Protein AF-A0A836PUQ0-F1 (afdb_monomer)

Mean predicted aligned error: 16.21 Å

Nearest PDB structures (foldseek):
  5t7a-assembly2_B  TM=6.180E-01  e=7.216E-03  Halalkalibacterium halodurans C-125
  4u59-assembly1_A  TM=7.079E-01  e=4.177E-02  Salmonella enterica subsp. enterica serovar Typhimurium
  5jtw-assembly1_A  TM=7.438E-01  e=1.121E-01  Homo sapiens
  4ziq-assembly1_A-2  TM=6.981E-01  e=6.132E-02  Escherichia coli K-12
  4rtd-assembly1_A  TM=7.685E-01  e=1.251E-01  Escherichia coli K-12

Sequence (159 aa):
MNSRGYTVTSIAIAFMAVTLLSVPGFGGNAYAAGMTLSADANYMTGQISISGETDRSEDVIIKITASNGNVVAVGQVTPSGGSYSQSNGVADMSGDYTIMAKQSDGIYTMSVTITESEPSASATSIATTSGTAVAETTSAPAGGLTITASDSVRGSTTI

Structure (mmCIF, N/CA/C/O backbone):
data_AF-A0A836PUQ0-F1
#
_entry.id   AF-A0A836PUQ0-F1
#
loop_
_atom_site.group_PDB
_atom_site.id
_atom_site.type_symbol
_atom_site.label_atom_id
_atom_site.label_alt_id
_atom_site.label_comp_id
_atom_site.label_asym_id
_atom_site.label_entity_id
_atom_site.label_seq_id
_atom_site.pdbx_PDB_ins_code
_atom_site.Cartn_x
_atom_site.Cartn_y
_atom_site.Cartn_z
_atom_site.occupancy
_atom_site.B_iso_or_equiv
_atom_site.auth_seq_id
_atom_site.auth_comp_id
_atom_site.auth_asym_id
_atom_site.auth_atom_id
_atom_site.pdbx_PDB_model_num
ATOM 1 N N . MET A 1 1 ? 55.553 9.397 -8.119 1.00 40.81 1 MET A N 1
ATOM 2 C CA . MET A 1 1 ? 54.434 8.552 -7.649 1.00 40.81 1 MET A CA 1
ATOM 3 C C . MET A 1 1 ? 53.128 9.222 -8.028 1.00 40.81 1 MET A C 1
ATOM 5 O O . MET A 1 1 ? 52.922 10.367 -7.652 1.00 40.81 1 MET A O 1
ATOM 9 N N . ASN A 1 2 ? 52.278 8.538 -8.791 1.00 44.66 2 ASN A N 1
ATOM 10 C CA . ASN A 1 2 ? 51.003 9.080 -9.256 1.00 44.66 2 ASN A CA 1
ATOM 11 C C . ASN A 1 2 ? 49.929 8.718 -8.228 1.00 44.66 2 ASN A C 1
ATOM 13 O O . ASN A 1 2 ? 49.426 7.597 -8.236 1.00 44.66 2 ASN A O 1
ATOM 17 N N . SER A 1 3 ? 49.620 9.640 -7.318 1.00 50.59 3 SER A N 1
ATOM 18 C CA . SER A 1 3 ? 48.515 9.458 -6.378 1.00 50.59 3 SER A CA 1
ATOM 19 C C . SER A 1 3 ? 47.213 9.818 -7.090 1.00 50.59 3 SER A C 1
ATOM 21 O O . SER A 1 3 ? 46.955 10.988 -7.368 1.00 50.59 3 SER A O 1
ATOM 23 N N . ARG A 1 4 ? 46.418 8.810 -7.458 1.00 59.22 4 ARG A N 1
ATOM 24 C CA . ARG A 1 4 ? 45.047 9.020 -7.935 1.00 59.22 4 ARG A CA 1
ATOM 25 C C . ARG A 1 4 ? 44.185 9.171 -6.687 1.00 59.22 4 ARG A C 1
ATOM 27 O O . ARG A 1 4 ? 43.858 8.181 -6.043 1.00 59.22 4 ARG A O 1
ATOM 34 N N . GLY A 1 5 ? 43.921 10.419 -6.307 1.00 56.94 5 GLY A N 1
ATOM 35 C CA . GLY A 1 5 ? 43.043 10.739 -5.187 1.00 56.94 5 GLY A CA 1
ATOM 36 C C . GLY A 1 5 ? 41.651 10.163 -5.430 1.00 56.94 5 GLY A C 1
ATOM 37 O O . GLY A 1 5 ? 41.060 10.385 -6.484 1.00 56.94 5 GLY A O 1
ATOM 38 N N . TYR A 1 6 ? 41.167 9.387 -4.468 1.00 55.91 6 TYR A N 1
ATOM 39 C CA . TYR A 1 6 ? 39.834 8.806 -4.468 1.00 55.91 6 TYR A CA 1
ATOM 40 C C . TYR A 1 6 ? 38.784 9.920 -4.372 1.00 55.91 6 TYR A C 1
ATOM 42 O O . TYR A 1 6 ? 38.803 10.716 -3.433 1.00 55.91 6 TYR A O 1
ATOM 50 N N . THR A 1 7 ? 37.862 9.976 -5.334 1.00 54.66 7 THR A N 1
ATOM 51 C CA . THR A 1 7 ? 36.643 10.782 -5.223 1.00 54.66 7 THR A CA 1
ATOM 52 C C . THR A 1 7 ? 35.717 10.088 -4.230 1.00 54.66 7 THR A C 1
ATOM 54 O O . THR A 1 7 ? 35.146 9.045 -4.532 1.00 54.66 7 THR A O 1
ATOM 57 N N . VAL A 1 8 ? 35.596 10.644 -3.026 1.00 56.22 8 VAL A N 1
ATOM 58 C CA . VAL A 1 8 ? 34.586 10.227 -2.050 1.00 56.22 8 VAL A CA 1
ATOM 59 C C . VAL A 1 8 ? 33.323 11.023 -2.358 1.00 56.22 8 VAL A C 1
ATOM 61 O O . VAL A 1 8 ? 33.227 12.196 -2.007 1.00 56.22 8 VAL A O 1
ATOM 64 N N . THR A 1 9 ? 32.366 10.418 -3.056 1.00 50.25 9 THR A N 1
ATOM 65 C CA . THR A 1 9 ? 31.030 11.005 -3.205 1.00 50.25 9 THR A CA 1
ATOM 66 C C . THR A 1 9 ? 30.287 10.777 -1.892 1.00 50.25 9 THR A C 1
ATOM 68 O O . THR A 1 9 ? 29.832 9.674 -1.604 1.00 50.25 9 THR A O 1
ATOM 71 N N . SER A 1 10 ? 30.247 11.796 -1.038 1.00 45.84 10 SER A N 1
ATOM 72 C CA . SER A 1 10 ? 29.554 11.753 0.249 1.00 45.84 10 SER A CA 1
ATOM 73 C C . SER A 1 10 ? 28.038 11.728 0.031 1.00 45.84 10 SER A C 1
ATOM 75 O O . SER A 1 10 ? 27.460 12.739 -0.358 1.00 45.84 10 SER A O 1
ATOM 77 N N . ILE A 1 11 ? 27.380 10.596 0.293 1.00 57.62 11 ILE A N 1
ATOM 78 C CA . ILE A 1 11 ? 25.918 10.543 0.423 1.00 57.62 11 ILE A CA 1
ATOM 79 C C . ILE A 1 11 ? 25.600 10.870 1.884 1.00 57.62 11 ILE A C 1
ATOM 81 O O . ILE A 1 11 ? 25.768 10.041 2.774 1.00 57.62 11 ILE A O 1
ATOM 85 N N . ALA A 1 12 ? 25.211 12.115 2.147 1.00 43.28 12 ALA A N 1
ATOM 86 C CA . 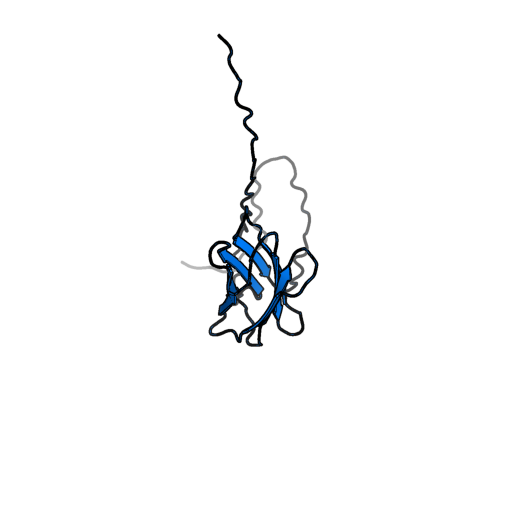ALA A 1 12 ? 24.720 12.527 3.454 1.00 43.28 12 ALA A CA 1
ATOM 87 C C . ALA A 1 12 ? 23.221 12.209 3.539 1.00 43.28 12 ALA A C 1
ATOM 89 O O . ALA A 1 12 ? 22.409 12.955 2.997 1.00 43.28 12 ALA A O 1
ATOM 90 N N . ILE A 1 13 ? 22.846 11.118 4.210 1.00 64.69 13 ILE A N 1
ATOM 91 C CA . ILE A 1 13 ? 21.445 10.881 4.584 1.00 64.69 13 ILE A CA 1
ATOM 92 C C . ILE A 1 13 ? 21.251 11.428 5.998 1.00 64.69 13 ILE A C 1
ATOM 94 O O . ILE A 1 13 ? 21.692 10.838 6.984 1.00 64.69 13 ILE A O 1
ATOM 98 N N . ALA A 1 14 ? 20.634 12.604 6.096 1.00 43.81 14 ALA A N 1
ATOM 99 C CA . ALA A 1 14 ? 20.222 13.185 7.365 1.00 43.81 14 ALA A CA 1
ATOM 100 C C . ALA A 1 14 ? 18.901 12.539 7.809 1.00 43.81 14 ALA A C 1
ATOM 102 O O . ALA A 1 14 ? 17.825 12.983 7.415 1.00 43.81 14 ALA A O 1
ATOM 103 N N . PHE A 1 15 ? 18.970 11.499 8.640 1.00 46.16 15 PHE A N 1
ATOM 104 C CA . PHE A 1 15 ? 17.790 10.997 9.345 1.00 46.16 15 PHE A CA 1
ATOM 105 C C . PHE A 1 15 ? 17.466 11.934 10.514 1.00 46.16 15 PHE A C 1
ATOM 107 O O . PHE A 1 15 ? 18.040 11.841 11.598 1.00 46.16 15 PHE A O 1
ATOM 114 N N . MET A 1 16 ? 16.555 12.876 10.278 1.00 49.25 16 MET A N 1
ATOM 115 C CA . MET A 1 16 ? 15.937 13.669 11.339 1.00 49.25 16 MET A CA 1
ATOM 116 C C . MET A 1 16 ? 14.991 12.771 12.140 1.00 49.25 16 MET A C 1
ATOM 118 O O . MET A 1 16 ? 13.910 12.419 11.672 1.00 49.25 16 MET A O 1
ATOM 122 N N . ALA A 1 17 ? 15.392 12.396 13.356 1.00 52.78 17 ALA A N 1
ATOM 123 C CA . ALA A 1 17 ? 14.496 11.755 14.308 1.00 52.78 17 ALA A CA 1
ATOM 124 C C . ALA A 1 17 ? 13.478 12.792 14.813 1.00 52.78 17 ALA A C 1
ATOM 126 O O . ALA A 1 17 ? 13.819 13.682 15.592 1.00 52.78 17 ALA A O 1
ATOM 127 N N . VAL A 1 18 ? 12.227 12.687 14.360 1.00 49.75 18 VAL A N 1
ATOM 128 C CA . VAL A 1 18 ? 11.103 13.428 14.943 1.00 49.75 18 VAL A CA 1
ATOM 129 C C . VAL A 1 18 ? 10.782 12.798 16.295 1.00 49.75 18 VAL A C 1
ATOM 131 O O . VAL A 1 18 ? 10.249 11.693 16.374 1.00 49.75 18 VAL A O 1
ATOM 134 N N . THR A 1 19 ? 11.106 13.498 17.377 1.00 46.69 19 THR A N 1
ATOM 135 C CA . THR A 1 19 ? 10.639 13.148 18.718 1.00 46.69 19 THR A CA 1
ATOM 136 C C . THR A 1 19 ? 9.241 13.726 18.920 1.00 46.69 19 THR A C 1
ATOM 138 O O . THR A 1 19 ? 9.068 14.907 19.218 1.00 46.69 19 THR A O 1
ATOM 141 N N . LEU A 1 20 ? 8.210 12.896 18.748 1.00 48.31 20 LEU A N 1
ATOM 142 C CA . LEU A 1 20 ? 6.861 13.257 19.181 1.00 48.31 20 LEU A CA 1
ATOM 143 C C . LEU A 1 20 ? 6.815 13.187 20.712 1.00 48.31 20 LEU A C 1
ATOM 145 O O . LEU A 1 20 ? 6.818 12.103 21.293 1.00 48.31 20 LEU A O 1
ATOM 149 N N . LEU A 1 21 ? 6.790 14.347 21.372 1.00 40.16 21 LEU A N 1
ATOM 150 C CA . LEU A 1 21 ? 6.485 14.437 22.798 1.00 40.16 21 LEU A CA 1
ATOM 151 C C . LEU A 1 21 ? 4.999 14.089 22.987 1.00 40.16 21 LEU A C 1
ATOM 153 O O . LEU A 1 21 ? 4.118 14.929 22.814 1.00 40.16 21 LEU A O 1
ATOM 157 N N . SER A 1 22 ? 4.713 12.826 23.300 1.00 38.78 22 SER A N 1
ATOM 158 C CA . SER A 1 22 ? 3.379 12.376 23.689 1.00 38.78 22 SER A CA 1
ATOM 159 C C . SER A 1 22 ? 3.035 12.946 25.066 1.00 38.78 22 SER A C 1
ATOM 161 O O . SER A 1 22 ? 3.609 12.527 26.073 1.00 38.78 22 SER A O 1
ATOM 163 N N . VAL A 1 23 ? 2.104 13.896 25.132 1.00 41.88 23 VAL A N 1
ATOM 164 C CA . VAL A 1 23 ? 1.507 14.319 26.406 1.00 41.88 23 VAL A CA 1
ATOM 165 C C . VAL A 1 23 ? 0.434 13.290 26.779 1.00 41.88 23 VAL A C 1
ATOM 167 O O . VAL A 1 23 ? -0.456 13.048 25.961 1.00 41.88 23 VAL A O 1
ATOM 170 N N . PRO A 1 24 ? 0.465 12.670 27.974 1.00 45.31 24 PRO A N 1
ATOM 171 C CA . PRO A 1 24 ? -0.631 11.820 28.415 1.00 45.31 24 PRO A CA 1
ATOM 172 C C . PRO A 1 24 ? -1.878 12.682 28.636 1.00 45.31 24 PRO A C 1
ATOM 174 O O . PRO A 1 24 ? -1.936 13.488 29.564 1.00 45.31 24 PRO A O 1
ATOM 177 N N . GLY A 1 25 ? -2.882 12.516 27.778 1.00 43.47 25 GLY A N 1
ATOM 178 C CA . GLY A 1 25 ? -4.235 12.969 28.067 1.00 43.47 25 GLY A CA 1
ATOM 179 C C . GLY A 1 25 ? -4.792 12.140 29.220 1.00 43.47 25 GLY A C 1
ATOM 180 O O . GLY A 1 25 ? -4.957 10.927 29.102 1.00 43.47 25 GLY A O 1
ATOM 181 N N . PHE A 1 26 ? -5.061 12.782 30.353 1.00 39.62 26 PHE A N 1
ATOM 182 C CA . PHE A 1 26 ? -5.851 12.184 31.419 1.00 39.62 26 PHE A CA 1
ATOM 183 C C . PHE A 1 26 ? -7.320 12.133 30.977 1.00 39.62 26 PHE A C 1
ATOM 185 O O . PHE A 1 26 ? -7.930 13.171 30.742 1.00 39.62 26 PHE A O 1
ATOM 192 N N . GLY A 1 27 ? -7.884 10.924 30.911 1.00 43.38 27 GLY A N 1
ATOM 193 C CA . GLY A 1 27 ? -9.326 10.692 30.789 1.00 43.38 27 GLY A CA 1
ATOM 194 C C . GLY A 1 27 ? -9.794 10.321 29.382 1.00 43.38 27 GLY A C 1
ATOM 195 O O . GLY A 1 27 ? -10.128 11.181 28.576 1.00 43.38 27 GLY A O 1
ATOM 196 N N . GLY A 1 28 ? -9.894 9.015 29.135 1.00 41.06 28 GLY A N 1
ATOM 197 C CA . GLY A 1 28 ? -10.363 8.428 27.882 1.00 41.06 28 GLY A CA 1
ATOM 198 C C . GLY A 1 28 ? -9.220 7.718 27.172 1.00 41.06 28 GLY A C 1
ATOM 199 O O . GLY A 1 28 ? -8.151 8.289 26.990 1.00 41.06 28 GLY A O 1
ATOM 200 N N . ASN A 1 29 ? -9.424 6.456 26.797 1.00 41.38 29 ASN A N 1
ATOM 201 C CA . ASN A 1 29 ? -8.477 5.711 25.974 1.00 41.38 29 ASN A CA 1
ATOM 202 C C . ASN A 1 29 ? -8.454 6.376 24.590 1.00 41.38 29 ASN A C 1
ATOM 204 O O . ASN A 1 29 ? -9.206 5.995 23.696 1.00 41.38 29 ASN A O 1
ATOM 208 N N . ALA A 1 30 ? -7.668 7.438 24.442 1.00 48.16 30 ALA A N 1
ATOM 209 C CA . ALA A 1 30 ? -7.414 8.091 23.174 1.00 48.16 30 ALA A CA 1
ATOM 210 C C . ALA A 1 30 ? -6.482 7.174 22.381 1.00 48.16 30 ALA A C 1
ATOM 212 O O . ALA A 1 30 ? -5.277 7.401 22.298 1.00 48.16 30 ALA A O 1
ATOM 213 N N . TYR A 1 31 ? -7.036 6.089 21.839 1.00 53.03 31 TYR A N 1
ATOM 214 C CA . TYR A 1 31 ? -6.422 5.447 20.691 1.00 53.03 31 TYR A CA 1
ATOM 215 C C . TYR A 1 31 ? -6.295 6.553 19.651 1.00 53.03 31 TYR A C 1
ATOM 217 O O . TYR A 1 31 ? -7.304 7.117 19.223 1.00 53.03 31 TYR A O 1
ATOM 225 N N . ALA A 1 32 ? -5.064 6.951 19.344 1.00 57.22 32 ALA A N 1
ATOM 226 C CA . ALA A 1 32 ? -4.812 7.870 18.254 1.00 57.22 32 ALA A CA 1
ATOM 227 C C . ALA A 1 32 ? -5.380 7.207 16.993 1.00 57.22 32 ALA A C 1
ATOM 229 O O . ALA A 1 32 ? -4.803 6.249 16.484 1.00 57.22 32 ALA A O 1
ATOM 230 N N . ALA A 1 33 ? -6.560 7.655 16.561 1.00 77.25 33 ALA A N 1
ATOM 231 C CA . ALA A 1 33 ? -7.166 7.225 15.314 1.00 77.25 33 ALA A CA 1
ATOM 232 C C . ALA A 1 33 ? -6.192 7.573 14.188 1.00 77.25 33 ALA A C 1
ATOM 234 O O . ALA A 1 33 ? -5.627 8.670 14.173 1.00 77.25 33 ALA A O 1
ATOM 235 N N . GLY A 1 34 ? -5.935 6.648 13.278 1.00 89.69 34 GLY A N 1
ATOM 236 C CA . GLY A 1 34 ? -4.911 6.849 12.272 1.00 89.69 34 GLY A CA 1
ATOM 237 C C . GLY A 1 34 ? -4.655 5.613 11.440 1.00 89.69 34 GLY A C 1
ATOM 238 O O . GLY A 1 34 ? -5.205 4.546 11.692 1.00 89.69 34 GLY A O 1
ATOM 239 N N . MET A 1 35 ? -3.780 5.786 10.457 1.00 92.81 35 MET A N 1
ATOM 240 C CA . MET A 1 35 ? -3.324 4.741 9.558 1.00 92.81 35 MET A CA 1
ATOM 241 C C . MET A 1 35 ? -1.810 4.839 9.383 1.00 92.81 35 MET A C 1
ATOM 243 O O . MET A 1 35 ? -1.271 5.931 9.188 1.00 92.81 35 MET A O 1
ATOM 247 N N . THR A 1 36 ? -1.115 3.709 9.419 1.00 95.44 36 THR A N 1
ATOM 248 C CA . THR A 1 36 ? 0.297 3.611 9.031 1.00 95.44 36 THR A CA 1
ATOM 249 C C . THR A 1 36 ? 0.416 2.846 7.725 1.00 95.44 36 THR A C 1
ATOM 251 O O . THR A 1 36 ? -0.419 2.008 7.413 1.00 95.44 36 THR A O 1
ATOM 254 N N . LEU A 1 37 ? 1.450 3.137 6.946 1.00 97.25 37 LEU A N 1
ATOM 255 C CA . LEU A 1 37 ? 1.795 2.424 5.724 1.00 97.25 37 LEU A CA 1
ATOM 256 C C . LEU A 1 37 ? 3.295 2.172 5.737 1.00 97.25 37 LEU A C 1
ATOM 258 O O . LEU A 1 37 ? 4.069 3.114 5.860 1.00 97.25 37 LEU A O 1
ATOM 262 N N . SER A 1 38 ? 3.701 0.921 5.576 1.00 97.50 38 SER A N 1
ATOM 263 C CA . SER A 1 38 ? 5.086 0.522 5.349 1.00 97.50 38 SER A CA 1
ATOM 264 C C . SER A 1 38 ? 5.167 -0.319 4.088 1.00 97.50 38 SER A C 1
ATOM 266 O O . SER A 1 38 ? 4.302 -1.160 3.839 1.00 97.50 38 SER A O 1
ATOM 268 N N . ALA A 1 39 ? 6.202 -0.079 3.295 1.00 97.56 39 ALA A N 1
ATOM 269 C CA . ALA A 1 39 ? 6.539 -0.862 2.121 1.00 97.56 39 ALA A CA 1
ATOM 270 C C . ALA A 1 39 ? 8.002 -1.289 2.219 1.00 97.56 39 ALA A C 1
ATOM 272 O O . ALA A 1 39 ? 8.863 -0.471 2.536 1.00 97.56 39 ALA A O 1
ATOM 273 N N . ASP A 1 40 ? 8.258 -2.557 1.932 1.00 97.75 40 ASP A N 1
ATOM 274 C CA . ASP A 1 40 ? 9.585 -3.156 1.864 1.00 97.75 40 ASP A CA 1
ATOM 275 C C . ASP A 1 40 ? 9.694 -3.947 0.564 1.00 97.75 40 ASP A C 1
ATOM 277 O O . ASP A 1 40 ? 8.877 -4.831 0.293 1.00 97.75 40 ASP A O 1
ATOM 281 N N . ALA A 1 41 ? 10.667 -3.601 -0.267 1.00 97.06 41 ALA A N 1
ATOM 282 C CA . ALA A 1 41 ? 10.868 -4.232 -1.554 1.00 97.06 41 ALA A CA 1
ATOM 283 C C . ALA A 1 41 ? 12.136 -5.062 -1.618 1.00 97.06 41 ALA A C 1
ATOM 285 O O . ALA A 1 41 ? 13.215 -4.680 -1.173 1.00 97.06 41 ALA A O 1
ATOM 286 N N . ASN A 1 42 ? 12.012 -6.174 -2.323 1.00 96.44 42 ASN A N 1
ATOM 287 C CA . ASN A 1 42 ? 13.124 -6.990 -2.740 1.00 96.44 42 ASN A CA 1
ATOM 288 C C . ASN A 1 42 ? 13.211 -6.961 -4.268 1.00 96.44 42 ASN A C 1
ATOM 290 O O . ASN A 1 42 ? 12.538 -7.726 -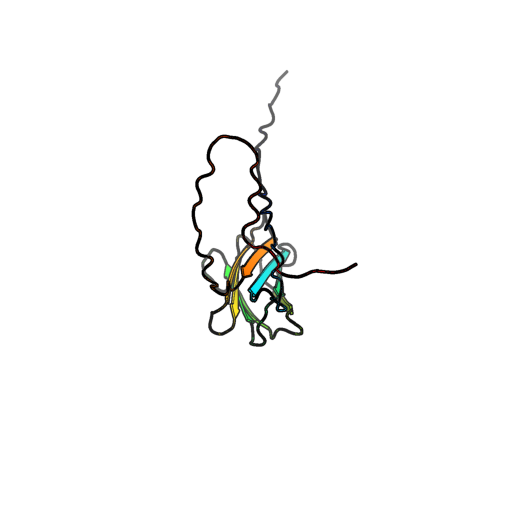4.958 1.00 96.44 42 ASN A O 1
ATOM 294 N N . TYR A 1 43 ? 14.076 -6.088 -4.788 1.00 93.69 43 TYR A N 1
ATOM 295 C CA . TYR A 1 43 ? 14.325 -5.939 -6.227 1.00 93.69 43 TYR A CA 1
ATOM 296 C C . TYR A 1 43 ? 14.958 -7.186 -6.864 1.00 93.69 43 TYR A C 1
ATOM 298 O O . TYR A 1 43 ? 14.857 -7.375 -8.070 1.00 93.69 43 TYR A O 1
ATOM 306 N N . MET A 1 44 ? 15.575 -8.074 -6.075 1.00 93.19 44 MET A N 1
ATOM 307 C CA . MET A 1 44 ? 16.141 -9.326 -6.588 1.00 93.19 44 MET A CA 1
ATOM 308 C C . MET A 1 44 ? 15.061 -10.382 -6.849 1.00 93.19 44 MET A C 1
ATOM 310 O O . MET A 1 44 ? 15.198 -11.183 -7.771 1.00 93.19 44 MET A O 1
ATOM 314 N N . THR A 1 45 ? 13.996 -10.401 -6.043 1.00 94.75 45 THR A N 1
ATOM 315 C CA . THR A 1 45 ? 12.876 -11.346 -6.196 1.00 94.75 45 THR A CA 1
ATOM 316 C C . THR A 1 45 ? 11.646 -10.729 -6.859 1.00 94.75 45 THR A C 1
ATOM 318 O O . THR A 1 45 ? 10.710 -11.459 -7.176 1.00 94.75 45 THR A O 1
ATOM 321 N N . GLY A 1 46 ? 11.639 -9.409 -7.073 1.00 95.19 46 GLY A N 1
ATOM 322 C CA . GLY A 1 46 ? 10.503 -8.671 -7.622 1.00 95.19 46 GLY A CA 1
ATOM 323 C C . GLY A 1 46 ? 9.301 -8.660 -6.681 1.00 95.19 46 GLY A C 1
ATOM 324 O O . GLY A 1 46 ? 8.170 -8.770 -7.136 1.00 95.19 46 GLY A O 1
ATOM 325 N N . GLN A 1 47 ? 9.522 -8.595 -5.368 1.00 96.19 47 GLN A N 1
ATOM 326 C CA . GLN A 1 47 ? 8.454 -8.653 -4.365 1.00 96.19 47 GLN A CA 1
ATOM 327 C C . GLN A 1 47 ? 8.380 -7.349 -3.578 1.00 96.19 47 GLN A C 1
ATOM 329 O O . GLN A 1 47 ? 9.405 -6.844 -3.128 1.00 96.19 47 GLN A O 1
ATOM 334 N N . ILE A 1 48 ? 7.167 -6.850 -3.348 1.00 97.50 48 ILE A N 1
ATOM 335 C CA . ILE A 1 48 ? 6.895 -5.713 -2.462 1.00 97.50 48 ILE A CA 1
ATOM 336 C C . ILE A 1 48 ? 5.989 -6.200 -1.336 1.00 97.50 48 ILE A C 1
ATOM 338 O O . ILE A 1 48 ? 4.863 -6.637 -1.573 1.00 97.50 48 ILE A O 1
ATOM 342 N N . SER A 1 49 ? 6.488 -6.145 -0.109 1.00 98.06 49 SER A N 1
ATOM 343 C CA . SER A 1 49 ? 5.747 -6.430 1.116 1.00 98.06 49 SER A CA 1
ATOM 344 C C . SER A 1 49 ? 5.184 -5.132 1.670 1.00 98.06 49 SER A C 1
ATOM 346 O O . SER A 1 49 ? 5.901 -4.149 1.823 1.00 98.06 49 SER A O 1
ATOM 348 N N . ILE A 1 50 ? 3.890 -5.122 1.956 1.00 98.25 50 ILE A N 1
ATOM 349 C CA . ILE A 1 50 ? 3.154 -3.940 2.387 1.00 98.25 50 ILE A CA 1
ATOM 350 C C . ILE A 1 50 ? 2.454 -4.281 3.692 1.00 98.25 50 ILE A C 1
ATOM 352 O O . ILE A 1 50 ? 1.847 -5.347 3.831 1.00 98.25 50 ILE A O 1
ATOM 356 N N . SER A 1 51 ? 2.541 -3.384 4.662 1.00 97.69 51 SER A N 1
ATOM 357 C CA . SER A 1 51 ? 1.888 -3.542 5.956 1.00 97.69 51 SER A CA 1
ATOM 358 C C . SER A 1 51 ? 1.463 -2.204 6.535 1.00 97.69 51 SER A C 1
ATOM 360 O O . SER A 1 51 ? 1.898 -1.138 6.089 1.00 97.69 51 SER A O 1
ATOM 362 N N . GLY A 1 52 ? 0.587 -2.261 7.524 1.00 96.00 52 GLY A N 1
ATOM 363 C CA . GLY A 1 52 ? 0.162 -1.091 8.262 1.00 96.00 52 GLY A CA 1
ATOM 364 C C . GLY A 1 52 ? -0.837 -1.428 9.352 1.00 96.00 52 GLY A C 1
ATOM 365 O O . GLY A 1 52 ? -1.359 -2.540 9.432 1.00 96.00 52 GLY A O 1
ATOM 366 N N . GLU A 1 53 ? -1.101 -0.425 10.170 1.00 94.88 53 GLU A N 1
ATOM 367 C CA . GLU A 1 53 ? -2.140 -0.409 11.189 1.00 94.88 53 GLU A CA 1
ATOM 368 C C . GLU A 1 53 ? -3.198 0.619 10.802 1.00 94.88 53 GLU A C 1
ATOM 370 O O . GLU A 1 53 ? -2.906 1.593 10.107 1.00 94.88 53 GLU A O 1
ATOM 375 N N . THR A 1 54 ? -4.424 0.417 11.259 1.00 93.38 54 THR A N 1
ATOM 376 C CA . THR A 1 54 ? -5.544 1.330 11.063 1.00 93.38 54 THR A CA 1
ATOM 377 C C . THR A 1 54 ? -6.573 1.183 12.180 1.00 93.38 54 THR A C 1
ATOM 379 O O . THR A 1 54 ? -6.819 0.087 12.684 1.00 93.38 54 THR A O 1
ATOM 382 N N . ASP A 1 55 ? -7.217 2.285 12.562 1.00 91.00 55 ASP A N 1
ATOM 383 C CA . ASP A 1 55 ? -8.363 2.284 13.481 1.00 91.00 55 ASP A CA 1
ATOM 384 C C . ASP A 1 55 ? -9.690 1.884 12.807 1.00 91.00 55 ASP A C 1
ATOM 386 O O . ASP A 1 55 ? -10.737 1.878 13.456 1.00 91.00 55 ASP A O 1
ATOM 390 N N . ARG A 1 56 ? -9.675 1.573 11.505 1.00 91.69 56 ARG A N 1
ATOM 391 C CA . ARG A 1 56 ? -10.871 1.271 10.702 1.00 91.69 56 ARG A CA 1
ATOM 392 C C . ARG A 1 56 ? -10.977 -0.206 10.361 1.00 91.69 56 ARG A C 1
ATOM 394 O O . ARG A 1 56 ? -9.977 -0.885 10.154 1.00 91.69 56 ARG A O 1
ATOM 401 N N . SER A 1 57 ? -12.213 -0.684 10.229 1.00 92.88 57 SER A N 1
ATOM 402 C CA . SER A 1 57 ? -12.511 -2.070 9.852 1.00 92.88 57 SER A CA 1
ATOM 403 C C . SER A 1 57 ? -12.831 -2.257 8.368 1.00 92.88 57 SER A C 1
ATOM 405 O O . SER A 1 57 ? -12.983 -3.395 7.935 1.00 92.88 57 SER A O 1
ATOM 407 N N . GLU A 1 58 ? -12.981 -1.179 7.589 1.00 94.69 58 GLU A N 1
ATOM 408 C CA . GLU A 1 58 ? -13.219 -1.297 6.146 1.00 94.69 58 GLU A CA 1
ATOM 409 C C . GLU A 1 58 ? -11.965 -1.752 5.393 1.00 94.69 58 GLU A C 1
ATOM 411 O O . GLU A 1 58 ? -10.841 -1.624 5.878 1.00 94.69 58 GLU A O 1
ATOM 416 N N . ASP A 1 59 ? -12.152 -2.227 4.165 1.00 97.31 59 ASP A N 1
ATOM 417 C CA . ASP A 1 59 ? -11.047 -2.698 3.341 1.00 97.31 59 ASP A CA 1
ATOM 418 C C . ASP A 1 59 ? -10.076 -1.577 2.952 1.00 97.31 59 ASP A C 1
ATOM 420 O O . ASP A 1 59 ? -10.468 -0.461 2.590 1.00 97.31 59 ASP A O 1
ATOM 424 N N . VAL A 1 60 ? -8.786 -1.907 2.980 1.00 97.56 60 VAL A N 1
ATOM 425 C CA . VAL A 1 60 ? -7.701 -1.066 2.483 1.00 97.56 60 VAL A CA 1
ATOM 426 C C . VAL A 1 60 ? -7.434 -1.423 1.028 1.00 97.56 60 VAL A C 1
ATOM 428 O O . VAL A 1 60 ? -7.122 -2.571 0.704 1.00 97.56 60 VAL A O 1
ATOM 431 N N . ILE A 1 61 ? -7.518 -0.427 0.150 1.00 97.88 61 ILE A N 1
ATOM 432 C CA . ILE A 1 61 ? -7.148 -0.546 -1.260 1.00 97.88 61 ILE A CA 1
ATOM 433 C C . ILE A 1 61 ? -5.694 -0.124 -1.422 1.00 97.88 61 ILE A C 1
ATOM 435 O O . ILE A 1 61 ? -5.327 1.009 -1.109 1.00 97.88 61 ILE A O 1
ATOM 439 N N . ILE A 1 62 ? -4.879 -1.027 -1.950 1.00 98.00 62 ILE A N 1
ATOM 440 C CA . ILE A 1 62 ? -3.462 -0.824 -2.225 1.00 98.00 62 ILE A CA 1
ATOM 441 C C . ILE A 1 62 ? -3.273 -0.686 -3.734 1.00 98.00 62 ILE A C 1
ATOM 443 O O . ILE A 1 62 ? -3.779 -1.490 -4.515 1.00 98.00 62 ILE A O 1
ATOM 447 N N . LYS A 1 63 ? -2.518 0.324 -4.158 1.00 97.62 63 LYS A N 1
ATOM 448 C CA . LYS A 1 63 ? -2.158 0.559 -5.558 1.00 97.62 63 LYS A CA 1
ATOM 449 C C . LYS A 1 63 ? -0.656 0.780 -5.669 1.00 97.62 63 LYS A C 1
ATOM 451 O O . LYS A 1 63 ? -0.121 1.671 -5.016 1.00 97.62 63 LYS A O 1
ATOM 456 N N . ILE A 1 64 ? -0.002 0.023 -6.544 1.00 97.81 64 ILE A N 1
ATOM 457 C CA . ILE A 1 64 ? 1.427 0.155 -6.842 1.00 97.81 64 ILE A CA 1
ATOM 458 C C . ILE A 1 64 ? 1.578 0.736 -8.244 1.00 97.81 64 ILE A C 1
ATOM 460 O O . ILE A 1 64 ? 1.037 0.202 -9.217 1.00 97.81 64 ILE A O 1
ATOM 464 N N . THR A 1 65 ? 2.300 1.847 -8.344 1.00 97.88 65 THR A N 1
ATOM 465 C CA . THR A 1 65 ? 2.526 2.575 -9.597 1.00 97.88 65 THR A CA 1
ATOM 466 C C . THR A 1 65 ? 4.023 2.683 -9.850 1.00 97.88 65 THR A C 1
ATOM 468 O O . THR A 1 65 ? 4.759 3.090 -8.956 1.00 97.88 65 THR A O 1
ATOM 471 N N . ALA A 1 66 ? 4.473 2.315 -11.045 1.00 96.75 66 ALA A N 1
ATOM 472 C CA . ALA A 1 66 ? 5.854 2.521 -11.469 1.00 96.75 66 ALA A CA 1
ATOM 473 C C . ALA A 1 66 ? 6.098 3.996 -11.835 1.00 96.75 66 ALA A C 1
ATOM 475 O O . ALA A 1 66 ? 5.161 4.731 -12.158 1.00 96.75 66 ALA A O 1
ATOM 476 N N . SER A 1 67 ? 7.359 4.425 -11.846 1.00 94.44 67 SER A N 1
ATOM 477 C CA . SER A 1 67 ? 7.772 5.801 -12.181 1.00 94.44 67 SER A CA 1
ATOM 478 C C . SER A 1 67 ? 7.285 6.311 -13.547 1.00 94.44 67 SER A C 1
ATOM 480 O O . SER A 1 67 ? 7.081 7.509 -13.729 1.00 94.44 67 SER A O 1
ATOM 482 N N . ASN A 1 68 ? 7.030 5.410 -14.501 1.00 93.06 68 ASN A N 1
ATOM 483 C CA . ASN A 1 68 ? 6.447 5.730 -15.809 1.00 93.06 68 ASN A CA 1
ATOM 484 C C . ASN A 1 68 ? 4.925 6.001 -15.774 1.00 93.06 68 ASN A C 1
ATOM 486 O O . ASN A 1 68 ? 4.327 6.247 -16.819 1.00 93.06 68 ASN A O 1
ATOM 490 N N . GLY A 1 69 ? 4.296 5.947 -14.596 1.00 93.69 69 GLY A N 1
ATOM 491 C CA . GLY A 1 69 ? 2.864 6.165 -14.387 1.00 93.69 69 GLY A CA 1
ATOM 492 C C . GLY A 1 69 ? 1.998 4.910 -14.536 1.00 93.69 69 GLY A C 1
ATOM 493 O O . GLY A 1 69 ? 0.794 4.973 -14.276 1.00 93.69 69 GLY A O 1
ATOM 494 N N . ASN A 1 70 ? 2.576 3.765 -14.912 1.00 95.62 70 ASN A N 1
ATOM 495 C CA . ASN A 1 70 ? 1.824 2.524 -15.074 1.00 95.62 70 ASN A CA 1
ATOM 496 C C . ASN A 1 70 ? 1.444 1.925 -13.721 1.00 95.62 70 ASN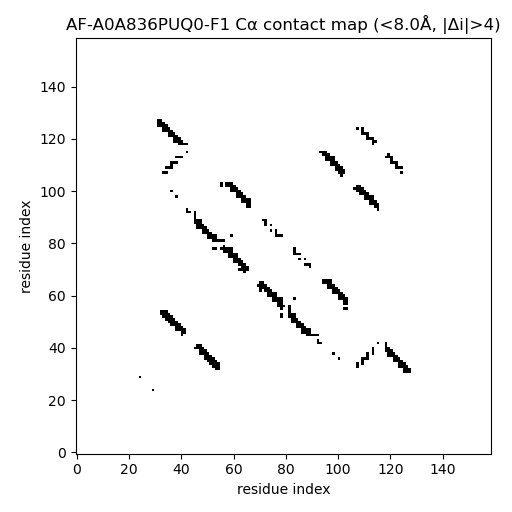 A C 1
ATOM 498 O O . ASN A 1 70 ? 2.270 1.808 -12.815 1.00 95.62 70 ASN A O 1
ATOM 502 N N . VAL A 1 71 ? 0.197 1.470 -13.610 1.00 96.56 71 VAL A N 1
ATOM 503 C CA . VAL A 1 71 ? -0.264 0.697 -12.454 1.00 96.56 71 VAL A CA 1
ATOM 504 C C . VAL A 1 71 ? 0.158 -0.750 -12.650 1.00 96.56 71 VAL A C 1
ATOM 506 O O . VAL A 1 71 ? -0.331 -1.413 -13.560 1.00 96.56 71 VAL A O 1
ATOM 509 N N . VAL A 1 72 ? 1.075 -1.222 -11.811 1.00 96.12 72 VAL A N 1
ATOM 510 C CA . VAL A 1 72 ? 1.665 -2.565 -11.942 1.00 96.12 72 VAL A CA 1
ATOM 511 C C . VAL A 1 72 ? 0.976 -3.593 -11.052 1.00 96.12 72 VAL A C 1
ATOM 513 O O . VAL A 1 72 ? 0.962 -4.773 -11.382 1.00 96.12 72 VAL A O 1
ATOM 516 N N . ALA A 1 73 ? 0.363 -3.151 -9.952 1.00 95.88 73 ALA A N 1
ATOM 517 C CA . ALA A 1 73 ? -0.429 -4.006 -9.080 1.00 95.88 73 ALA A CA 1
ATOM 518 C C . ALA A 1 73 ? -1.524 -3.207 -8.366 1.00 95.88 73 ALA A C 1
ATOM 520 O O . ALA A 1 73 ? -1.358 -2.026 -8.044 1.00 95.88 73 ALA A O 1
ATOM 521 N N . VAL A 1 74 ? -2.639 -3.881 -8.094 1.00 96.12 74 VAL A N 1
ATOM 522 C CA . VAL A 1 74 ? -3.716 -3.401 -7.227 1.00 96.12 74 VAL A CA 1
ATOM 523 C C . VAL A 1 74 ? -4.114 -4.546 -6.310 1.00 96.12 74 VAL A C 1
ATOM 525 O O . VAL A 1 74 ? -4.185 -5.696 -6.743 1.00 96.12 74 VAL A O 1
ATOM 528 N N . GLY A 1 75 ? -4.371 -4.221 -5.052 1.00 96.06 75 GLY A N 1
ATOM 529 C CA . GLY A 1 75 ? -4.745 -5.167 -4.021 1.00 96.06 75 GLY A CA 1
ATOM 530 C C . GLY A 1 75 ? -5.815 -4.608 -3.102 1.00 96.06 75 GLY A C 1
ATOM 531 O O . GLY A 1 75 ? -5.979 -3.396 -2.976 1.00 96.06 75 GLY A O 1
ATOM 532 N N . GLN A 1 76 ? -6.532 -5.509 -2.445 1.00 97.06 76 GLN A N 1
ATOM 533 C CA . GLN A 1 76 ? -7.486 -5.185 -1.395 1.00 97.06 76 GLN A CA 1
ATOM 534 C C . GLN A 1 76 ? -7.226 -6.107 -0.207 1.00 97.06 76 GLN A C 1
ATOM 536 O O . GLN A 1 76 ? -6.986 -7.301 -0.398 1.00 97.06 76 GLN A O 1
ATOM 541 N N . VAL A 1 77 ? -7.231 -5.553 1.003 1.00 97.50 77 VAL A N 1
ATOM 542 C CA . VAL A 1 77 ? -7.026 -6.306 2.244 1.00 97.50 77 VAL A CA 1
ATOM 543 C C . VAL A 1 77 ? -7.932 -5.767 3.347 1.00 97.50 77 VAL A C 1
ATOM 545 O O . VAL A 1 77 ? -7.969 -4.565 3.599 1.00 97.50 77 VAL A O 1
ATOM 548 N N . THR A 1 78 ? -8.660 -6.666 4.004 1.00 96.69 78 THR A N 1
ATOM 549 C CA . THR A 1 78 ? -9.468 -6.347 5.185 1.00 96.69 78 THR A CA 1
ATOM 550 C C . THR A 1 78 ? -8.574 -6.367 6.427 1.00 96.69 78 THR A C 1
ATOM 552 O O . THR A 1 78 ? -7.927 -7.390 6.675 1.00 96.69 78 THR A O 1
ATOM 555 N N . PRO A 1 79 ? -8.512 -5.285 7.223 1.00 96.25 79 PRO A N 1
ATOM 556 C CA . PRO A 1 79 ? -7.773 -5.286 8.479 1.00 96.25 79 PRO A CA 1
ATOM 557 C C . PRO A 1 79 ? -8.332 -6.303 9.480 1.00 96.25 79 PRO A C 1
ATOM 559 O O . PRO A 1 79 ? -9.543 -6.498 9.587 1.00 96.25 79 PRO A O 1
ATOM 562 N N . SER A 1 80 ? -7.451 -6.917 10.267 1.00 94.62 80 SER A N 1
ATOM 563 C CA . SER A 1 80 ? -7.809 -7.838 11.346 1.00 94.62 80 SER A CA 1
ATOM 564 C C . SER A 1 80 ? -7.082 -7.438 12.620 1.00 94.62 80 SER A C 1
ATOM 566 O O . SER A 1 80 ? -5.857 -7.469 12.678 1.00 94.62 80 SER A O 1
ATOM 568 N N . GLY A 1 81 ? -7.838 -7.071 13.658 1.00 91.56 81 GLY A N 1
ATOM 569 C CA . GLY A 1 81 ? -7.258 -6.608 14.924 1.00 91.56 81 GLY A CA 1
ATOM 570 C C . GLY A 1 81 ? -6.539 -5.257 14.829 1.00 91.56 81 GLY A C 1
ATOM 571 O O . GLY A 1 81 ? -5.702 -4.974 15.675 1.00 91.56 81 GLY A O 1
ATOM 572 N N . GLY A 1 82 ? -6.863 -4.442 13.818 1.00 91.00 82 GLY A N 1
ATOM 573 C CA . GLY A 1 82 ? -6.209 -3.158 13.534 1.00 91.00 82 GLY A CA 1
ATOM 574 C C . GLY A 1 82 ? -5.109 -3.247 12.475 1.00 91.00 82 GLY A C 1
ATOM 575 O O . GLY A 1 82 ? -4.804 -2.247 11.838 1.00 91.00 82 GLY A O 1
ATOM 576 N N . SER A 1 83 ? -4.592 -4.441 12.193 1.00 94.75 83 SER A N 1
ATOM 577 C CA . SER A 1 83 ? -3.453 -4.628 11.292 1.00 94.75 83 SER A CA 1
ATOM 578 C C . SER A 1 83 ? -3.873 -5.129 9.913 1.00 94.75 83 SER A C 1
ATOM 580 O O . SER A 1 83 ? -4.824 -5.903 9.779 1.00 94.75 83 SER A O 1
ATOM 582 N N . TYR A 1 84 ? -3.124 -4.757 8.879 1.00 97.12 84 TYR A N 1
ATOM 583 C CA . TYR A 1 84 ? -3.256 -5.311 7.533 1.00 97.12 84 TYR A CA 1
ATOM 584 C C . TYR A 1 84 ? -1.883 -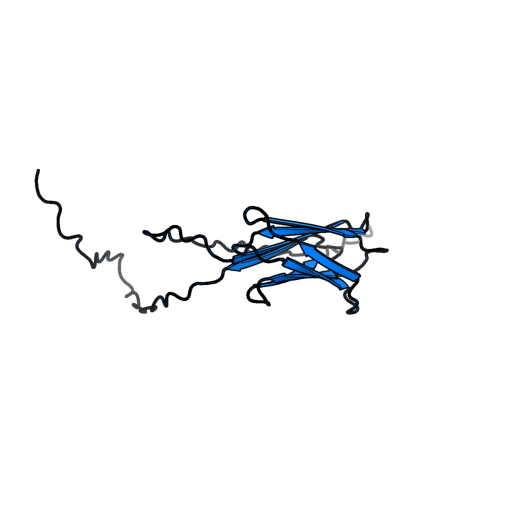5.561 6.901 1.00 97.12 84 TYR A C 1
ATOM 586 O O . TYR A 1 84 ? -0.901 -4.875 7.189 1.00 97.12 84 TYR A O 1
ATOM 594 N N . SER A 1 85 ? -1.802 -6.551 6.011 1.00 97.25 85 SER A N 1
ATOM 595 C CA . SER A 1 85 ? -0.597 -6.809 5.225 1.00 97.25 85 SER A CA 1
ATOM 596 C C . SER A 1 85 ? -0.915 -7.539 3.924 1.00 97.25 85 SER A C 1
ATOM 598 O O . SER A 1 85 ? -1.858 -8.326 3.851 1.00 97.25 85 SER A O 1
ATOM 600 N N . GLN A 1 86 ? -0.122 -7.271 2.891 1.00 96.12 86 GLN A N 1
ATOM 601 C CA . GLN A 1 86 ? -0.156 -7.972 1.616 1.00 96.12 86 GLN A CA 1
ATOM 602 C C . GLN A 1 86 ? 1.245 -7.991 1.001 1.00 96.12 86 GLN A C 1
ATOM 604 O O . GLN A 1 86 ? 2.046 -7.093 1.239 1.00 96.12 86 GLN A O 1
ATOM 609 N N . SER A 1 87 ? 1.536 -9.006 0.191 1.00 96.12 87 SER A N 1
ATOM 610 C CA . SER A 1 87 ? 2.723 -9.027 -0.658 1.00 96.12 87 SER A CA 1
ATOM 611 C C . SER A 1 87 ? 2.296 -9.087 -2.119 1.00 96.12 87 SER A C 1
ATOM 613 O O . SER A 1 87 ? 1.397 -9.853 -2.473 1.00 96.12 87 SER A O 1
ATOM 615 N N . ASN A 1 88 ? 2.928 -8.274 -2.959 1.00 95.31 88 ASN A N 1
ATOM 616 C CA . ASN A 1 88 ? 2.639 -8.189 -4.382 1.00 95.31 88 ASN A CA 1
ATOM 617 C C . ASN A 1 88 ? 3.918 -8.435 -5.183 1.00 95.31 88 ASN A C 1
ATOM 619 O O . ASN A 1 88 ? 4.956 -7.832 -4.912 1.00 95.31 88 ASN A O 1
ATOM 623 N N . GLY A 1 89 ? 3.813 -9.303 -6.188 1.00 93.06 89 GLY A N 1
ATOM 624 C CA . GLY A 1 89 ? 4.872 -9.511 -7.166 1.00 93.06 89 GLY A CA 1
ATOM 625 C C . GLY A 1 89 ? 4.834 -8.445 -8.256 1.00 93.06 89 GLY A C 1
ATOM 626 O O . GLY A 1 89 ? 3.765 -8.100 -8.763 1.00 93.06 89 GLY A O 1
ATOM 627 N N . VAL A 1 90 ? 6.006 -7.950 -8.632 1.00 92.19 90 VAL A N 1
ATOM 628 C CA . VAL A 1 90 ? 6.241 -7.015 -9.728 1.00 92.19 90 VAL A CA 1
ATOM 629 C C . VAL A 1 90 ? 7.256 -7.661 -10.665 1.00 92.19 90 VAL A C 1
ATOM 631 O O . VAL A 1 90 ? 8.417 -7.852 -10.309 1.00 92.19 90 VAL A O 1
ATOM 634 N N . ALA A 1 91 ? 6.803 -8.038 -11.861 1.00 89.00 91 ALA A N 1
ATOM 635 C CA . ALA A 1 91 ? 7.677 -8.623 -12.870 1.00 89.00 91 ALA A CA 1
ATOM 636 C C . ALA A 1 91 ? 8.735 -7.607 -13.321 1.00 89.00 91 ALA A C 1
ATOM 638 O O . ALA A 1 91 ? 8.412 -6.433 -13.512 1.00 89.00 91 ALA A O 1
ATOM 639 N N . ASP A 1 92 ? 9.974 -8.082 -13.486 1.00 89.00 92 ASP A N 1
ATOM 640 C CA . ASP A 1 92 ? 11.117 -7.285 -13.947 1.00 89.00 92 ASP A CA 1
ATOM 641 C C . ASP 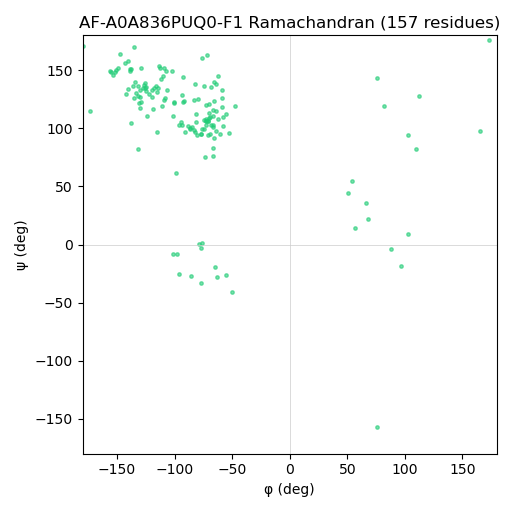A 1 92 ? 11.284 -5.971 -13.162 1.00 89.00 92 ASP A C 1
ATOM 643 O O . ASP A 1 92 ? 11.468 -4.895 -13.734 1.00 89.00 92 ASP A O 1
ATOM 647 N N . MET A 1 93 ? 11.161 -6.060 -11.832 1.00 93.06 93 MET A N 1
ATOM 648 C CA . MET A 1 93 ? 11.149 -4.901 -10.943 1.00 93.06 93 MET A CA 1
ATOM 649 C C . MET A 1 93 ? 12.438 -4.072 -11.063 1.00 93.06 93 MET A C 1
ATOM 651 O O . MET A 1 93 ? 13.523 -4.556 -10.745 1.00 93.06 93 MET A O 1
ATOM 655 N N . SER A 1 94 ? 12.315 -2.811 -11.485 1.00 93.69 94 SER A N 1
ATOM 656 C CA . SER A 1 94 ? 13.424 -1.854 -11.578 1.00 93.69 94 SER A CA 1
ATOM 657 C C . SER A 1 94 ? 12.927 -0.410 -11.522 1.00 93.69 94 SER A C 1
ATOM 659 O O . SER A 1 94 ? 11.824 -0.092 -11.979 1.00 93.69 94 SER A O 1
ATOM 661 N N . GLY A 1 95 ? 13.764 0.470 -10.976 1.00 93.56 95 GLY A N 1
ATOM 662 C CA . GLY A 1 95 ? 13.460 1.880 -10.769 1.00 93.56 95 GLY A CA 1
ATOM 663 C C . GLY A 1 95 ? 12.529 2.123 -9.583 1.00 93.56 95 GLY A C 1
ATOM 664 O O . GLY A 1 95 ? 12.448 1.320 -8.659 1.00 93.56 95 GLY A O 1
ATOM 665 N N . ASP A 1 96 ? 11.841 3.262 -9.605 1.00 96.50 96 ASP A N 1
ATOM 666 C CA . ASP A 1 96 ? 11.058 3.721 -8.458 1.00 96.50 96 ASP A CA 1
ATOM 667 C C . ASP A 1 96 ? 9.602 3.256 -8.530 1.00 96.50 96 ASP A C 1
ATOM 669 O O . ASP A 1 96 ? 8.970 3.255 -9.597 1.00 96.50 96 ASP A O 1
ATOM 673 N N . TYR A 1 97 ? 9.045 2.952 -7.359 1.00 97.81 97 TYR A N 1
ATOM 674 C CA . TYR A 1 97 ? 7.651 2.552 -7.208 1.00 97.81 97 TYR A CA 1
ATOM 675 C C . TYR A 1 97 ? 6.972 3.358 -6.110 1.00 97.81 97 TYR A C 1
ATOM 677 O O . TYR A 1 97 ? 7.482 3.488 -4.997 1.00 97.81 97 TYR A O 1
ATOM 685 N N . THR A 1 98 ? 5.777 3.856 -6.413 1.00 98.12 98 THR A N 1
ATOM 686 C CA . THR A 1 98 ? 4.895 4.504 -5.445 1.00 98.12 98 THR A CA 1
ATOM 687 C C . THR A 1 98 ? 3.823 3.522 -5.002 1.00 98.12 98 THR A C 1
ATOM 689 O O . THR A 1 98 ? 3.038 3.028 -5.817 1.00 98.12 98 THR A O 1
ATOM 692 N N . ILE A 1 99 ? 3.773 3.272 -3.697 1.00 98.44 99 ILE A N 1
ATOM 693 C CA . ILE A 1 99 ? 2.751 2.467 -3.041 1.00 98.44 99 ILE A CA 1
ATOM 694 C C . ILE A 1 99 ? 1.763 3.430 -2.403 1.00 98.44 99 ILE A C 1
ATOM 696 O O . ILE A 1 99 ? 2.139 4.254 -1.570 1.00 98.44 99 ILE A O 1
ATOM 700 N N . MET A 1 100 ? 0.497 3.313 -2.783 1.00 97.88 100 MET A N 1
ATOM 701 C CA . MET A 1 100 ? -0.600 4.073 -2.202 1.00 97.88 100 MET A CA 1
ATOM 702 C C . MET A 1 100 ? -1.560 3.138 -1.478 1.00 97.88 100 MET A C 1
ATOM 704 O O . MET A 1 100 ? -1.951 2.115 -2.036 1.00 97.88 100 MET A O 1
ATOM 708 N N . ALA A 1 101 ? -1.972 3.516 -0.272 1.00 97.44 101 ALA A N 1
ATOM 709 C CA . ALA A 1 101 ? -3.015 2.843 0.490 1.00 97.44 101 A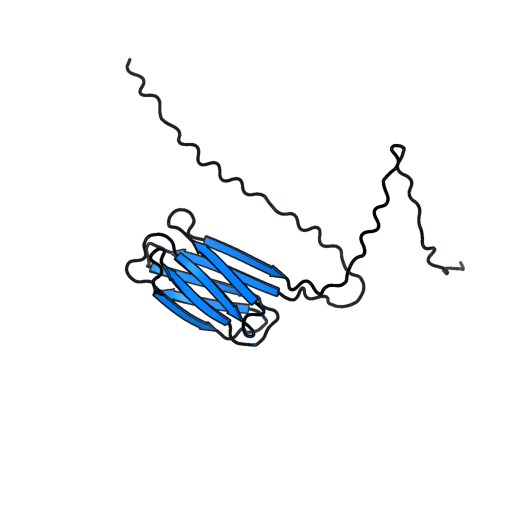LA A CA 1
ATOM 710 C C . ALA A 1 101 ? -4.167 3.820 0.754 1.00 97.44 101 ALA A C 1
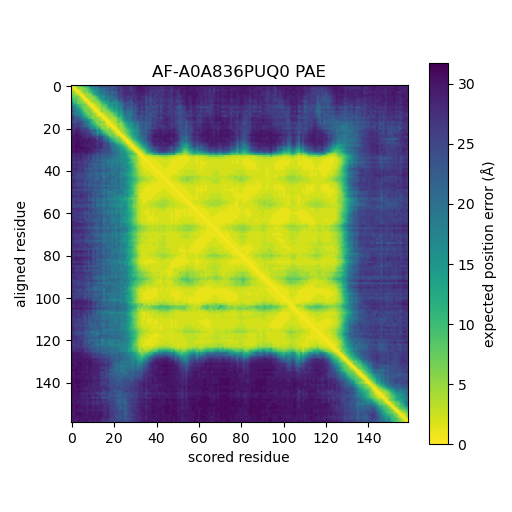ATOM 712 O O . ALA A 1 101 ? -3.946 4.924 1.254 1.00 97.44 101 ALA A O 1
ATOM 713 N N . LYS A 1 102 ? -5.392 3.429 0.397 1.00 96.19 102 LYS A N 1
ATOM 714 C CA . LYS A 1 102 ? -6.613 4.223 0.583 1.00 96.19 102 LYS A CA 1
ATOM 715 C C . LYS A 1 102 ? -7.638 3.410 1.365 1.00 96.19 102 LYS A C 1
ATOM 717 O O . LYS A 1 102 ? -7.866 2.248 1.044 1.00 96.19 102 LYS A O 1
ATOM 722 N N . GLN A 1 103 ? -8.283 4.027 2.348 1.00 95.00 103 GLN A N 1
ATOM 723 C CA . GLN A 1 103 ? -9.288 3.374 3.188 1.00 95.00 103 GLN A CA 1
ATOM 724 C C . GLN A 1 103 ? -10.435 4.330 3.530 1.00 95.00 103 GLN A C 1
ATOM 726 O O . GLN A 1 103 ? -10.252 5.551 3.523 1.00 95.00 103 GLN A O 1
ATOM 731 N N . SER A 1 104 ? -11.610 3.769 3.840 1.00 88.94 104 SER A N 1
ATOM 732 C CA . SER A 1 104 ? -12.790 4.501 4.326 1.00 88.94 104 SER A CA 1
ATOM 733 C C . SER A 1 104 ? -13.170 5.655 3.385 1.00 88.94 104 SER A C 1
ATOM 735 O O . SER A 1 104 ? -13.145 6.828 3.745 1.00 88.94 104 SER A O 1
ATOM 737 N N . ASP A 1 105 ? -13.369 5.318 2.106 1.00 87.12 105 ASP A N 1
ATOM 738 C CA . ASP A 1 105 ? -13.627 6.260 0.999 1.00 87.12 105 ASP A CA 1
ATOM 739 C C . ASP A 1 105 ? -12.549 7.357 0.795 1.00 87.12 105 ASP A C 1
ATOM 741 O O . ASP A 1 105 ? -12.684 8.296 0.011 1.00 87.12 105 ASP A O 1
ATOM 745 N N . GLY A 1 106 ? -11.378 7.202 1.416 1.00 83.88 106 GLY A N 1
ATOM 746 C CA . GLY A 1 106 ? -10.267 8.146 1.325 1.00 83.88 106 GLY A CA 1
ATOM 747 C C . GLY A 1 106 ? -10.079 9.056 2.516 1.00 83.88 106 GLY A C 1
ATOM 748 O O . GLY A 1 106 ? -9.226 9.935 2.416 1.00 83.88 106 GLY A O 1
ATOM 749 N N . ILE A 1 107 ? -10.798 8.833 3.622 1.00 86.56 107 ILE A N 1
ATOM 750 C CA . ILE A 1 107 ? -10.461 9.456 4.912 1.00 86.56 107 ILE A CA 1
ATOM 751 C C . ILE A 1 107 ? -8.977 9.232 5.218 1.00 86.56 107 ILE A C 1
ATOM 753 O O . ILE A 1 107 ? -8.282 10.169 5.607 1.00 86.56 107 ILE A O 1
ATOM 757 N N . TYR A 1 108 ? -8.475 8.026 4.938 1.00 91.38 108 TYR A N 1
ATOM 758 C CA . TYR A 1 108 ? -7.044 7.767 4.889 1.00 91.38 108 TYR A CA 1
ATOM 759 C C . TYR A 1 108 ? -6.583 7.551 3.454 1.00 91.38 108 TYR A C 1
ATOM 761 O O . TYR A 1 108 ? -7.118 6.713 2.726 1.00 91.38 108 TYR A O 1
ATOM 769 N N . THR A 1 109 ? -5.576 8.328 3.058 1.00 94.38 109 THR A N 1
ATOM 770 C CA . THR A 1 109 ? -4.853 8.183 1.793 1.00 94.38 109 THR A CA 1
ATOM 771 C C . THR A 1 109 ? -3.371 8.378 2.073 1.00 94.38 109 THR A C 1
ATOM 773 O O . THR A 1 109 ? -2.934 9.504 2.291 1.00 94.38 109 THR A O 1
ATOM 776 N N . MET A 1 110 ? -2.613 7.286 2.093 1.00 93.88 110 MET A N 1
ATOM 777 C CA . MET A 1 110 ? -1.177 7.251 2.367 1.00 93.88 110 MET A CA 1
ATOM 778 C C . MET A 1 110 ? -0.397 6.909 1.111 1.00 93.88 110 MET A C 1
ATOM 780 O O . MET A 1 110 ? -0.855 6.110 0.298 1.00 93.88 110 MET A O 1
ATOM 784 N N . SER A 1 111 ? 0.790 7.490 0.968 1.00 96.25 111 SER A N 1
ATOM 785 C CA . SER A 1 111 ? 1.700 7.185 -0.130 1.00 96.25 111 SER A CA 1
ATOM 786 C C . SER A 1 111 ? 3.136 7.145 0.357 1.00 96.25 111 SER A C 1
ATOM 788 O O . SER A 1 111 ? 3.579 8.069 1.041 1.00 96.25 111 SER A O 1
ATOM 790 N N . VAL A 1 112 ? 3.867 6.119 -0.054 1.00 97.75 112 VAL A N 1
ATOM 791 C CA . VAL A 1 112 ? 5.317 6.016 0.118 1.00 97.75 112 VAL A CA 1
ATOM 792 C C . VAL A 1 112 ? 5.953 5.682 -1.222 1.00 97.75 112 VAL A C 1
ATOM 794 O O . VAL A 1 112 ? 5.324 5.054 -2.077 1.00 97.75 112 VAL A O 1
ATOM 797 N N . THR A 1 113 ? 7.200 6.098 -1.403 1.00 97.94 113 THR A N 1
ATOM 798 C CA . THR A 1 113 ? 7.990 5.762 -2.585 1.00 97.94 113 THR A CA 1
ATOM 799 C C . THR A 1 113 ? 9.217 4.995 -2.140 1.00 97.94 113 THR A C 1
ATOM 801 O O . THR A 1 113 ? 9.897 5.405 -1.203 1.00 97.94 113 THR A O 1
ATOM 804 N N . ILE A 1 114 ? 9.481 3.897 -2.830 1.00 96.94 114 ILE A N 1
ATOM 805 C CA . ILE A 1 114 ? 10.681 3.081 -2.683 1.00 96.94 114 ILE A CA 1
ATOM 806 C C . ILE A 1 114 ? 11.512 3.195 -3.956 1.00 96.94 114 ILE A C 1
ATOM 808 O O . ILE A 1 114 ? 10.977 3.413 -5.047 1.00 96.94 114 ILE A O 1
ATOM 812 N N . THR A 1 115 ? 12.817 3.026 -3.809 1.00 96.69 115 THR A N 1
ATOM 813 C CA . THR A 1 115 ? 13.790 3.072 -4.907 1.00 96.69 115 THR A CA 1
ATOM 814 C C . THR A 1 115 ? 14.767 1.910 -4.759 1.00 96.69 115 THR A C 1
ATOM 816 O O . THR A 1 115 ? 14.797 1.253 -3.720 1.00 96.69 115 THR A O 1
ATOM 819 N N . GLU A 1 116 ? 15.597 1.648 -5.765 1.00 93.44 116 GLU A N 1
ATOM 820 C CA . GLU A 1 116 ? 16.641 0.615 -5.659 1.00 93.44 116 GLU A CA 1
ATOM 821 C C . GLU A 1 116 ? 17.681 0.935 -4.567 1.00 93.44 116 GLU A C 1
ATOM 823 O O . GLU A 1 116 ? 18.278 0.027 -3.994 1.00 93.44 116 GLU A O 1
ATOM 828 N N . SER A 1 117 ? 17.897 2.223 -4.265 1.00 94.19 117 SER A N 1
ATOM 829 C CA . SER A 1 117 ? 18.836 2.667 -3.220 1.00 94.19 117 SER A CA 1
ATOM 830 C C . SER A 1 117 ? 18.210 2.711 -1.824 1.00 94.19 117 SER A C 1
ATOM 832 O O . SER A 1 117 ? 18.917 2.542 -0.840 1.00 94.19 117 SER A O 1
ATOM 834 N N . GLU A 1 118 ? 16.894 2.909 -1.748 1.00 95.88 118 GLU A N 1
ATOM 835 C CA . GLU A 1 118 ? 16.094 2.932 -0.518 1.00 95.88 118 GLU A CA 1
ATOM 836 C C . GLU A 1 118 ? 14.857 2.040 -0.730 1.00 95.88 118 GLU A C 1
ATOM 838 O O . GLU A 1 118 ? 13.784 2.532 -1.104 1.00 95.88 118 GLU A O 1
ATOM 843 N N . PRO A 1 119 ? 14.999 0.711 -0.566 1.00 95.25 119 PRO A N 1
ATOM 844 C CA . PRO A 1 119 ? 13.949 -0.254 -0.895 1.00 95.25 119 PRO A CA 1
ATOM 845 C C . PRO A 1 119 ? 12.822 -0.315 0.143 1.00 95.25 119 PRO A C 1
ATOM 847 O O . PRO A 1 119 ? 11.851 -1.041 -0.054 1.00 95.25 119 PRO A O 1
ATOM 850 N N . SER A 1 120 ? 12.935 0.439 1.235 1.00 96.06 120 SER A N 1
ATOM 851 C CA . SER A 1 120 ? 11.963 0.475 2.320 1.00 96.06 120 SER A CA 1
ATOM 852 C C . SER A 1 120 ? 11.528 1.904 2.616 1.00 96.06 120 SER A C 1
ATOM 854 O O . SER A 1 120 ? 12.368 2.798 2.699 1.00 96.06 120 SER A O 1
ATOM 856 N N . ALA A 1 121 ? 10.234 2.119 2.834 1.00 95.12 121 ALA A N 1
ATOM 857 C CA . ALA A 1 121 ? 9.694 3.421 3.209 1.00 95.12 121 ALA A CA 1
ATOM 858 C C . ALA A 1 121 ? 8.430 3.275 4.063 1.00 95.12 121 ALA A C 1
ATOM 860 O O . ALA A 1 121 ? 7.654 2.333 3.889 1.00 95.12 121 ALA A O 1
ATOM 861 N N . SER A 1 122 ? 8.197 4.245 4.949 1.00 94.81 122 SER A N 1
ATOM 862 C CA . SER A 1 122 ? 7.034 4.255 5.840 1.00 94.81 122 SER A CA 1
ATOM 863 C C . SER A 1 122 ? 6.418 5.647 5.969 1.00 94.81 122 SER A C 1
ATOM 865 O O . SER A 1 122 ? 7.114 6.661 5.915 1.00 94.81 122 SER A O 1
ATOM 867 N N . ALA A 1 123 ? 5.106 5.690 6.176 1.00 91.19 123 ALA A N 1
ATOM 868 C CA . ALA A 1 123 ? 4.327 6.886 6.460 1.00 91.19 123 ALA A CA 1
ATOM 869 C C . ALA A 1 123 ? 3.306 6.606 7.569 1.00 91.19 123 ALA A C 1
ATOM 871 O O . ALA A 1 123 ? 2.803 5.492 7.708 1.00 91.19 123 ALA A O 1
ATOM 872 N N . THR A 1 124 ? 2.968 7.645 8.327 1.00 89.50 124 THR A N 1
ATOM 873 C CA . THR A 1 124 ? 1.965 7.591 9.393 1.00 89.50 124 THR A CA 1
ATOM 874 C C . THR A 1 124 ? 1.043 8.791 9.259 1.00 89.50 124 THR A C 1
ATOM 876 O O . THR A 1 124 ? 1.508 9.927 9.171 1.00 89.50 124 THR A O 1
ATOM 879 N N . SER A 1 125 ? -0.262 8.549 9.288 1.00 82.31 125 SER A N 1
ATOM 880 C CA . SER A 1 125 ? -1.289 9.571 9.441 1.00 82.31 125 SER A CA 1
ATOM 881 C C . SER A 1 125 ? -2.025 9.352 10.742 1.00 82.31 125 SER A C 1
ATOM 883 O O . SER A 1 125 ? -2.473 8.250 11.040 1.00 82.31 125 SER A O 1
ATOM 885 N N . ILE A 1 126 ? -2.160 10.424 11.508 1.00 77.62 126 ILE A N 1
ATOM 886 C CA . ILE A 1 126 ? -2.972 10.451 12.713 1.00 77.62 126 ILE A CA 1
ATOM 887 C C . ILE A 1 126 ? -4.150 11.362 12.392 1.00 77.62 126 ILE A C 1
ATOM 889 O O . ILE A 1 126 ? -3.957 12.544 12.085 1.00 77.62 126 ILE A O 1
ATOM 893 N N . ALA A 1 127 ? -5.367 10.826 12.455 1.00 61.66 127 ALA A N 1
ATOM 894 C CA . ALA A 1 127 ? -6.571 11.634 12.455 1.00 61.66 127 ALA A CA 1
ATOM 895 C C . ALA A 1 127 ? -6.550 12.474 13.734 1.00 61.66 127 ALA A C 1
ATOM 897 O O . ALA A 1 127 ? -6.884 12.020 14.827 1.00 61.66 127 ALA A O 1
ATOM 898 N N . THR A 1 128 ? -6.097 13.718 13.604 1.00 51.56 128 THR A N 1
ATOM 899 C CA . THR A 1 128 ? -6.137 14.669 14.707 1.00 51.56 128 THR A CA 1
ATOM 900 C C . THR A 1 128 ? -7.604 14.992 14.946 1.00 51.56 128 THR A C 1
ATOM 902 O O . THR A 1 128 ? -8.201 15.756 14.187 1.00 51.56 128 THR A O 1
ATOM 905 N N . THR A 1 129 ? -8.215 14.422 15.986 1.00 44.62 129 THR A N 1
ATOM 906 C CA . THR A 1 129 ? -9.458 14.984 16.516 1.00 44.62 129 THR A CA 1
ATOM 907 C C . THR A 1 129 ? -9.143 16.419 16.902 1.00 44.62 129 THR A C 1
ATOM 909 O O . THR A 1 129 ? -8.357 16.652 17.820 1.00 44.62 129 THR A O 1
ATOM 912 N N . SER A 1 130 ? -9.688 17.375 16.153 1.00 43.22 130 SER A N 1
ATOM 913 C CA . SER A 1 130 ? -9.529 18.804 16.395 1.00 43.22 130 SER A CA 1
ATOM 914 C C . SER A 1 130 ? -10.218 19.185 17.707 1.00 43.22 130 SER A C 1
ATOM 916 O O . SER A 1 130 ? -11.297 19.765 17.723 1.00 43.22 130 SER A O 1
ATOM 918 N N . GLY A 1 131 ? -9.598 18.857 18.835 1.00 43.16 131 GLY A N 1
ATOM 919 C CA . GLY A 1 131 ? -9.697 19.691 20.014 1.00 43.16 131 GLY A CA 1
ATOM 920 C C . GLY A 1 131 ? -8.815 20.892 19.735 1.00 43.16 131 GLY A C 1
ATOM 921 O O . GLY A 1 131 ? -7.595 20.782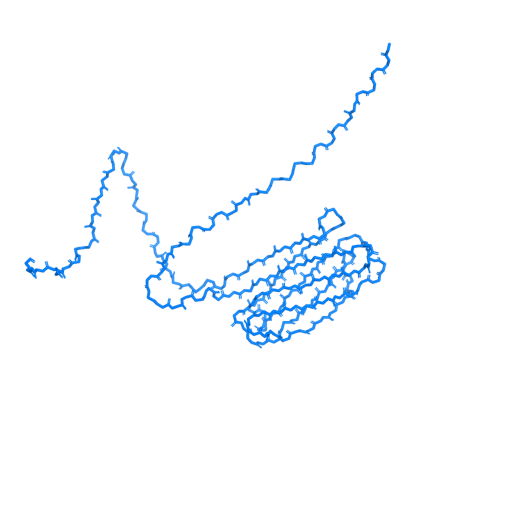 19.819 1.00 43.16 131 GLY A O 1
ATOM 922 N N . THR A 1 132 ? -9.417 22.008 19.323 1.00 38.75 132 THR A N 1
ATOM 923 C CA . THR A 1 132 ? -8.745 23.308 19.264 1.00 38.75 132 THR A CA 1
ATOM 924 C C . THR A 1 132 ? -8.122 23.580 20.630 1.00 38.75 132 THR A C 1
ATOM 926 O O . THR A 1 132 ? -8.793 24.048 21.547 1.00 38.75 132 THR A O 1
ATOM 929 N N . ALA A 1 133 ? -6.837 23.272 20.780 1.00 41.09 133 ALA A N 1
ATOM 930 C CA . ALA A 1 133 ? -6.032 23.845 21.836 1.00 41.09 133 ALA A CA 1
ATOM 931 C C . ALA A 1 133 ? -5.800 25.298 21.427 1.00 41.09 133 ALA A C 1
ATOM 933 O O . ALA A 1 133 ? -5.039 25.591 20.503 1.00 41.09 133 ALA A O 1
ATOM 934 N N . VAL A 1 134 ? -6.541 26.204 22.061 1.00 33.44 134 VAL A N 1
ATOM 935 C CA . VAL A 1 134 ? -6.311 27.640 21.938 1.00 33.44 134 VAL A CA 1
ATOM 936 C C . VAL A 1 134 ? -4.910 27.893 22.485 1.00 33.44 134 VAL A C 1
ATOM 938 O O . VAL A 1 134 ? -4.670 27.759 23.682 1.00 33.44 134 VAL A O 1
ATOM 941 N N . ALA A 1 135 ? -3.963 28.188 21.599 1.00 35.75 135 ALA A N 1
ATOM 942 C CA . ALA A 1 135 ? -2.641 28.630 22.000 1.00 35.75 135 ALA A CA 1
ATOM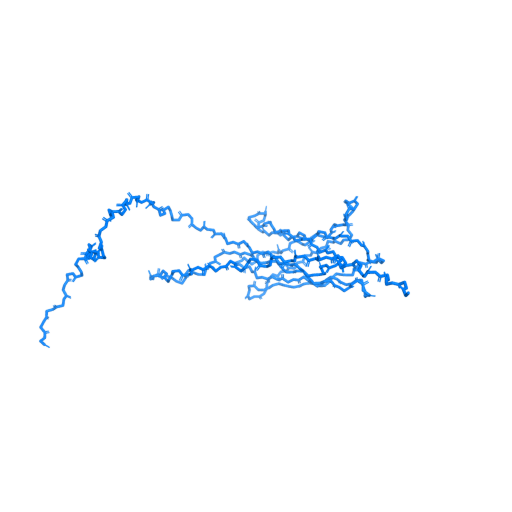 943 C C . ALA A 1 135 ? -2.767 30.054 22.555 1.00 35.75 135 ALA A C 1
ATOM 945 O O . ALA A 1 135 ? -2.749 31.025 21.799 1.00 35.75 135 ALA A O 1
ATOM 946 N N . GLU A 1 136 ? -2.908 30.196 23.871 1.00 31.75 136 GLU A N 1
ATOM 947 C CA . GLU A 1 136 ? -2.636 31.479 24.508 1.00 31.75 136 GLU A CA 1
ATOM 948 C C . GLU A 1 136 ? -1.121 31.678 24.549 1.00 31.75 136 GLU A C 1
ATOM 950 O O . GLU A 1 136 ? -0.387 31.019 25.286 1.00 31.75 136 GLU A O 1
ATOM 955 N N . THR A 1 137 ? -0.635 32.589 23.706 1.00 31.44 137 THR A N 1
ATOM 956 C CA . THR A 1 137 ? 0.729 33.098 23.805 1.00 31.44 137 THR A CA 1
ATOM 957 C C . THR A 1 137 ? 0.853 33.900 25.096 1.00 31.44 137 THR A C 1
ATOM 959 O O . THR A 1 137 ? 0.403 35.038 25.199 1.00 31.44 137 THR A O 1
ATOM 962 N N . THR A 1 138 ? 1.473 33.314 26.114 1.00 33.12 138 THR A N 1
ATOM 963 C CA . THR A 1 138 ? 2.089 34.103 27.180 1.00 33.12 138 THR A CA 1
ATOM 964 C C . THR A 1 138 ? 3.565 34.246 26.847 1.00 33.12 138 THR A C 1
ATOM 966 O O . THR A 1 138 ? 4.365 33.322 26.972 1.00 33.12 138 THR A O 1
ATOM 969 N N . SER A 1 139 ? 3.912 35.433 26.348 1.00 36.34 139 SER A N 1
ATOM 970 C CA . SER A 1 139 ? 5.285 35.928 26.288 1.00 36.34 139 SER A CA 1
ATOM 971 C C . SER A 1 139 ? 5.950 35.720 27.653 1.00 36.34 139 SER A C 1
ATOM 973 O O . SER A 1 139 ? 5.486 36.246 28.663 1.00 36.34 139 SER A O 1
ATOM 975 N N . ALA A 1 140 ? 7.030 34.938 27.686 1.00 39.38 140 ALA A N 1
ATOM 976 C CA . ALA A 1 140 ? 7.865 34.802 28.870 1.00 39.38 140 ALA A CA 1
ATOM 977 C C . ALA A 1 140 ? 8.634 36.120 29.098 1.00 39.38 140 ALA A C 1
ATOM 979 O O . ALA A 1 140 ? 9.392 36.524 28.209 1.00 39.38 140 ALA A O 1
ATOM 980 N N . PRO A 1 141 ? 8.490 36.808 30.248 1.00 42.09 141 PRO A N 1
ATOM 981 C CA . PRO A 1 141 ? 9.412 37.877 30.595 1.00 42.09 141 PRO A CA 1
ATOM 982 C C . PRO A 1 141 ? 10.794 37.275 30.884 1.00 42.09 141 PRO A C 1
ATOM 984 O O . PRO A 1 141 ? 10.925 36.256 31.563 1.00 42.09 141 PRO A O 1
ATOM 987 N N . ALA A 1 142 ? 11.840 37.911 30.356 1.00 49.94 142 ALA A N 1
ATOM 988 C CA . ALA A 1 142 ? 13.226 37.553 30.627 1.00 49.94 142 ALA A CA 1
ATOM 989 C C . ALA A 1 142 ? 13.556 37.813 32.108 1.00 49.94 142 ALA A C 1
ATOM 991 O O . ALA A 1 142 ? 13.940 38.919 32.481 1.00 49.94 142 ALA A O 1
ATOM 992 N N . GLY A 1 143 ? 13.387 36.801 32.960 1.00 52.91 143 GLY A N 1
ATOM 993 C CA . GLY A 1 143 ? 13.781 36.880 34.364 1.00 52.91 143 GLY A CA 1
ATOM 994 C C . GLY A 1 143 ? 13.191 35.777 35.236 1.00 52.91 143 GLY A C 1
ATOM 995 O O . GLY A 1 143 ? 12.087 35.925 35.742 1.00 52.91 143 GLY A O 1
ATOM 996 N N . GLY A 1 144 ? 13.978 34.721 35.471 1.00 52.34 144 GLY A N 1
ATOM 997 C CA . GLY A 1 144 ? 13.749 33.729 36.529 1.00 52.34 144 GLY A CA 1
ATOM 998 C C . GLY A 1 144 ? 12.636 32.706 36.268 1.00 52.34 144 GLY A C 1
ATOM 999 O O . GLY A 1 144 ? 11.584 33.013 35.714 1.00 52.34 144 GLY A O 1
ATOM 1000 N N . LEU A 1 145 ? 12.863 31.461 36.704 1.00 49.00 145 LEU A N 1
ATOM 1001 C CA . LEU A 1 145 ? 11.829 30.427 36.734 1.00 49.00 145 LEU A CA 1
ATOM 1002 C C . LEU A 1 145 ? 10.769 30.818 37.771 1.00 49.00 145 LEU A C 1
ATOM 1004 O O . LEU A 1 145 ? 10.974 30.648 38.971 1.00 49.00 145 LEU A O 1
ATOM 1008 N N . THR A 1 146 ? 9.642 31.344 37.301 1.00 49.00 146 THR A N 1
ATOM 1009 C CA . THR A 1 146 ? 8.464 31.604 38.133 1.00 49.00 146 THR A CA 1
ATOM 1010 C C . THR A 1 146 ? 7.460 30.483 37.890 1.00 49.00 146 THR A C 1
ATOM 1012 O O . THR A 1 146 ? 6.904 30.378 36.800 1.00 49.00 146 THR A O 1
ATOM 1015 N N . ILE A 1 147 ? 7.247 29.619 38.886 1.00 52.56 147 ILE A N 1
ATOM 1016 C CA . ILE A 1 147 ? 6.185 28.607 38.844 1.00 52.56 147 ILE A CA 1
ATOM 1017 C C . ILE A 1 147 ? 4.918 29.244 39.414 1.00 52.56 147 ILE A C 1
ATOM 1019 O O . ILE A 1 147 ? 4.775 29.372 40.629 1.00 52.56 147 ILE A O 1
ATOM 1023 N N . THR A 1 148 ? 4.000 29.645 38.538 1.00 53.62 148 THR A N 1
ATOM 1024 C CA . THR A 1 148 ? 2.649 30.060 38.933 1.00 53.62 148 THR A CA 1
ATOM 1025 C C . THR A 1 148 ? 1.722 28.857 38.803 1.00 53.62 148 THR A C 1
ATOM 1027 O O . THR A 1 148 ? 1.373 28.455 37.697 1.00 53.62 148 THR A O 1
ATOM 1030 N N . ALA A 1 149 ? 1.330 28.262 39.930 1.00 53.19 149 ALA A N 1
ATOM 1031 C CA . ALA A 1 149 ? 0.276 27.254 39.961 1.00 53.19 149 ALA A CA 1
ATOM 1032 C C . ALA A 1 149 ? -1.086 27.957 39.855 1.00 53.19 149 ALA A C 1
ATOM 1034 O O . ALA A 1 149 ? -1.632 28.427 40.850 1.00 53.19 149 ALA A O 1
ATOM 1035 N N . SER A 1 150 ? -1.629 28.065 38.645 1.00 48.81 150 SER A N 1
ATOM 1036 C CA . SER A 1 150 ? -2.972 28.594 38.396 1.00 48.81 150 SER A CA 1
ATOM 1037 C C . SER A 1 150 ? -3.974 27.460 38.206 1.00 48.81 150 SER A C 1
ATOM 1039 O O . SER A 1 150 ? -4.525 27.305 37.128 1.00 48.81 150 SER A O 1
ATOM 1041 N N . ASP A 1 151 ? -4.147 26.638 39.235 1.00 52.84 151 ASP A N 1
ATOM 1042 C CA . ASP A 1 151 ? -5.460 26.174 39.690 1.00 52.84 151 ASP A CA 1
ATOM 1043 C C . ASP A 1 151 ? -5.234 25.381 40.978 1.00 52.84 151 ASP A C 1
ATOM 1045 O O . ASP A 1 151 ? -4.537 24.365 41.014 1.00 52.84 151 ASP A O 1
ATOM 1049 N N . SER A 1 152 ? -5.757 25.903 42.079 1.00 49.94 152 SER A N 1
ATOM 1050 C CA . SER A 1 152 ? -5.714 25.197 43.350 1.00 49.94 152 SER A CA 1
ATOM 1051 C C . SER A 1 152 ? -6.662 24.011 43.235 1.00 49.94 152 SER A C 1
ATOM 1053 O O . SER A 1 152 ? -7.873 24.219 43.193 1.00 49.94 152 SER A O 1
ATOM 1055 N N . VAL A 1 153 ? -6.155 22.773 43.257 1.00 49.28 153 VAL A N 1
ATOM 1056 C CA . VAL A 1 153 ? -7.004 21.620 43.592 1.00 49.28 153 VAL A CA 1
ATOM 1057 C C . VAL A 1 153 ? -7.521 21.864 45.007 1.00 49.28 153 VAL A C 1
ATOM 1059 O O . VAL A 1 153 ? -6.838 21.640 46.008 1.00 49.28 153 VAL A O 1
ATOM 1062 N N . ARG A 1 154 ? -8.726 22.431 45.086 1.00 50.50 154 ARG A N 1
ATOM 1063 C CA . ARG A 1 154 ? -9.448 22.651 46.330 1.00 50.50 154 ARG A CA 1
ATOM 1064 C C . ARG A 1 154 ? -9.759 21.287 46.924 1.00 50.50 154 ARG A C 1
ATOM 1066 O O . ARG A 1 154 ? -10.583 20.554 46.393 1.00 50.50 154 ARG A O 1
ATOM 1073 N N . GLY A 1 155 ? -9.157 21.016 48.075 1.00 48.84 155 GLY A N 1
ATOM 1074 C CA . GLY A 1 155 ? -9.645 20.005 49.003 1.00 48.84 155 GLY A CA 1
ATOM 1075 C C . GLY A 1 155 ? -8.766 18.769 49.105 1.00 48.84 155 GLY A C 1
ATOM 1076 O O . GLY A 1 155 ? -9.101 17.713 48.589 1.00 48.84 155 GLY A O 1
ATOM 1077 N N . SER A 1 156 ? -7.716 18.867 49.913 1.00 42.59 156 SER A N 1
ATOM 1078 C CA . SER A 1 156 ? -7.463 17.803 50.878 1.00 42.59 156 SER A CA 1
ATOM 1079 C C . SER A 1 156 ? -7.271 18.457 52.240 1.00 42.59 156 SER A C 1
ATOM 1081 O O . SER A 1 156 ? -6.493 19.395 52.399 1.00 42.59 156 SER A O 1
ATOM 1083 N N . THR A 1 157 ? -8.086 18.054 53.199 1.00 53.19 157 THR A N 1
ATOM 1084 C CA . THR A 1 157 ? -8.084 18.527 54.580 1.00 53.19 157 THR A CA 1
ATOM 1085 C C . THR A 1 157 ? -8.120 17.274 55.445 1.00 53.19 157 THR A C 1
ATOM 1087 O O . THR A 1 157 ? -9.027 16.465 55.254 1.00 53.19 157 THR A O 1
ATOM 1090 N N . THR A 1 158 ? -7.172 17.195 56.397 1.00 41.72 158 THR A N 1
ATOM 1091 C CA . THR A 1 158 ? -7.236 16.437 57.675 1.00 41.72 158 THR A CA 1
ATOM 1092 C C . THR A 1 158 ? -6.906 14.936 57.548 1.00 41.72 158 THR A C 1
ATOM 1094 O O . THR A 1 158 ? -7.607 14.228 56.837 1.00 41.72 158 THR A O 1
ATOM 1097 N N . ILE A 1 159 ? -5.878 14.344 58.187 1.00 45.94 159 ILE A N 1
ATOM 1098 C CA . ILE A 1 159 ? -4.904 14.707 59.253 1.00 45.94 159 ILE A CA 1
ATOM 1099 C C . ILE A 1 159 ? -3.556 14.088 58.872 1.00 45.94 159 ILE A C 1
ATOM 1101 O O . ILE A 1 159 ? -3.589 12.939 58.376 1.00 45.94 159 ILE A O 1
#

Secondary structure (DSSP, 8-state):
-------------------------SSS-----EEEEEEEEETTTTEEEEEEEBS--SPEEEEEEETTS-EEEEEEE--BTTEEEEEEE-TT--S-EEEEEEEGGGTEEEEEEE-SS--EEEEEEE------------PPPSS----------------

Foldseek 3Di:
DDDPDDDDPDDDDDPDDDDDPDDDDPDDPCPQAWKKWKWADDLVQQKIKIKMFGPDQFKKWKWKAAPVRDTQDIDIWGDDPRMTIDMDGGPNDAAKMKIWIADDNRPPIDIDMAGPVRRMDMDMDGPPPPPPPPPDDDDDDPDDDDDDPPDPPPDDDDD

Radius of gyration: 24.27 Å; Cα contacts (8 Å, |Δi|>4): 252; chains: 1; bounding box: 68×49×75 Å

Solvent-accessible surface area (backbone atoms only — not comparable to full-atom values): 10259 Å² total; per-residue (Å²): 134,88,81,80,78,80,83,79,82,80,81,83,81,82,81,78,82,80,80,79,84,79,74,83,72,84,84,67,91,74,70,78,40,32,40,39,45,38,40,42,48,40,66,90,78,18,36,37,42,37,37,34,40,31,77,56,73,56,53,36,40,36,41,34,30,39,78,89,70,48,74,73,45,76,49,77,44,65,37,59,96,37,34,39,70,53,73,48,74,39,85,90,45,74,68,41,37,39,42,33,43,35,27,71,99,49,81,44,72,49,70,38,62,29,31,86,91,44,36,55,33,71,44,77,49,69,60,73,77,83,71,80,75,78,80,77,84,73,81,79,74,96,70,76,95,76,87,76,83,88,70,80,82,82,79,86,81,89,134

pLDDT: mean 75.03, std 23.97, range [31.44, 98.44]